Protein AF-A0AAU2S433-F1 (afdb_monomer_lite)

Structure (mmCIF, N/CA/C/O backbone):
data_AF-A0AAU2S433-F1
#
_entry.id   AF-A0AAU2S433-F1
#
loop_
_atom_site.group_PDB
_atom_site.id
_atom_site.type_symbol
_atom_site.label_atom_id
_atom_site.label_alt_id
_atom_site.label_comp_id
_atom_site.label_asym_id
_atom_site.label_entity_id
_atom_site.label_seq_id
_atom_site.pdbx_PDB_ins_code
_atom_site.Cartn_x
_atom_site.Cartn_y
_atom_site.Cartn_z
_atom_site.occupancy
_atom_site.B_iso_or_equiv
_atom_site.auth_seq_id
_atom_site.auth_comp_id
_atom_site.auth_asym_id
_atom_site.auth_atom_id
_atom_site.pdbx_PDB_model_num
ATOM 1 N N . MET A 1 1 ? -1.915 7.055 -4.820 1.00 85.06 1 MET A N 1
ATOM 2 C CA . MET A 1 1 ? -0.483 7.198 -4.444 1.00 85.06 1 MET A CA 1
ATOM 3 C C . MET A 1 1 ? 0.078 8.432 -5.135 1.00 85.06 1 MET A C 1
ATOM 5 O O . MET A 1 1 ? -0.502 8.823 -6.143 1.00 85.06 1 MET A O 1
ATOM 9 N N . THR A 1 2 ? 1.162 9.024 -4.638 1.00 90.94 2 THR A N 1
ATOM 10 C CA . THR A 1 2 ? 1.737 10.262 -5.191 1.00 90.94 2 THR A CA 1
ATOM 11 C C . THR A 1 2 ? 3.202 10.095 -5.587 1.00 90.94 2 THR A C 1
ATOM 13 O O . THR A 1 2 ? 3.879 9.193 -5.099 1.00 90.94 2 THR A O 1
ATOM 16 N N . THR A 1 3 ? 3.683 10.915 -6.524 1.00 90.00 3 THR A N 1
ATOM 17 C CA . THR A 1 3 ? 5.100 10.952 -6.920 1.00 90.00 3 THR A CA 1
ATOM 18 C C . THR A 1 3 ? 5.515 12.322 -7.464 1.00 90.00 3 THR A C 1
ATOM 20 O O . THR A 1 3 ? 4.703 13.090 -7.983 1.00 90.00 3 THR A O 1
ATOM 23 N N . GLY A 1 4 ? 6.808 12.635 -7.341 1.00 91.00 4 GLY A N 1
ATOM 24 C CA . GLY A 1 4 ? 7.451 13.800 -7.957 1.00 91.00 4 GLY A CA 1
ATOM 25 C C . GLY A 1 4 ? 7.686 13.661 -9.467 1.00 91.00 4 GLY A C 1
ATOM 26 O O . GLY A 1 4 ? 7.916 14.659 -10.144 1.00 91.00 4 GLY A O 1
ATOM 27 N N . SER A 1 5 ? 7.649 12.433 -9.996 1.00 90.06 5 SER A N 1
ATOM 28 C CA . SER A 1 5 ? 8.070 12.110 -11.364 1.00 90.06 5 SER A CA 1
ATOM 29 C C . SER A 1 5 ? 6.873 11.769 -12.267 1.00 90.06 5 SER A C 1
ATOM 31 O O . SER A 1 5 ? 6.179 10.785 -11.986 1.00 90.06 5 SER A O 1
ATOM 33 N N . PRO A 1 6 ? 6.638 12.512 -13.369 1.00 92.25 6 PRO A N 1
ATOM 34 C CA . PRO A 1 6 ? 5.579 12.194 -14.331 1.00 92.25 6 PRO A CA 1
ATOM 35 C C . PRO A 1 6 ? 5.774 10.823 -14.991 1.00 92.25 6 PRO A C 1
ATOM 37 O O . PRO A 1 6 ? 4.810 10.081 -15.170 1.00 92.25 6 PRO A O 1
ATOM 40 N N . ASP A 1 7 ? 7.019 10.451 -15.296 1.00 90.31 7 ASP A N 1
ATOM 41 C CA . ASP A 1 7 ? 7.339 9.180 -15.958 1.00 9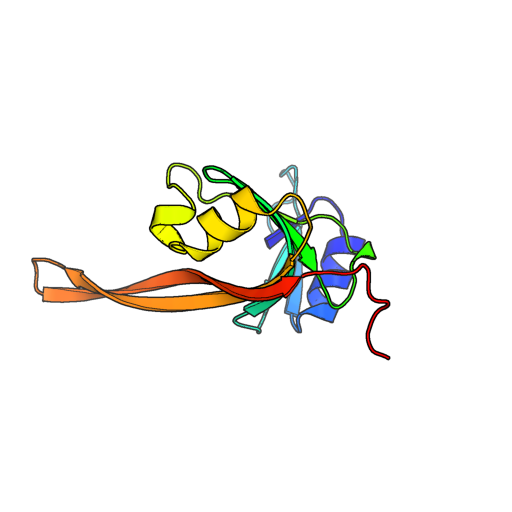0.31 7 ASP A CA 1
ATOM 42 C C . ASP A 1 7 ? 7.082 7.988 -15.032 1.00 90.31 7 ASP A C 1
ATOM 44 O O . ASP A 1 7 ? 6.517 6.967 -15.437 1.00 90.31 7 ASP A O 1
ATOM 48 N N . THR A 1 8 ? 7.428 8.138 -13.750 1.00 89.94 8 THR A N 1
ATOM 49 C CA . THR A 1 8 ? 7.092 7.159 -12.712 1.00 89.94 8 THR A CA 1
ATOM 50 C C . THR A 1 8 ? 5.575 7.056 -12.566 1.00 89.94 8 THR A C 1
ATOM 52 O O . THR A 1 8 ? 5.042 5.948 -12.522 1.00 89.94 8 THR A O 1
ATOM 55 N N . ALA A 1 9 ? 4.860 8.189 -12.579 1.00 91.69 9 ALA A N 1
ATOM 56 C CA . ALA A 1 9 ? 3.404 8.206 -12.496 1.00 91.69 9 ALA A CA 1
ATOM 57 C C . ALA A 1 9 ? 2.738 7.451 -13.650 1.00 91.69 9 ALA A C 1
ATOM 59 O O . ALA A 1 9 ? 1.905 6.574 -13.411 1.00 91.69 9 ALA A O 1
ATOM 60 N N . ALA A 1 10 ? 3.145 7.734 -14.887 1.00 91.50 10 ALA A N 1
ATOM 61 C CA . ALA A 1 10 ? 2.640 7.056 -16.076 1.00 91.50 10 ALA A CA 1
ATOM 62 C C . ALA A 1 10 ? 2.957 5.552 -16.062 1.00 91.50 10 ALA A C 1
ATOM 64 O O . ALA A 1 10 ? 2.096 4.731 -16.388 1.00 91.50 10 ALA A O 1
ATOM 65 N N . THR A 1 11 ? 4.166 5.180 -15.635 1.00 90.94 11 THR A N 1
ATOM 66 C CA . THR A 1 11 ? 4.590 3.776 -15.548 1.00 90.94 11 THR A CA 1
ATOM 67 C C . THR A 1 11 ? 3.717 3.000 -14.570 1.00 90.94 11 THR A C 1
ATOM 69 O O . THR A 1 11 ? 3.175 1.955 -14.930 1.00 90.94 11 THR A O 1
ATOM 72 N N . ILE A 1 12 ? 3.508 3.530 -13.364 1.00 90.44 12 ILE A N 1
ATOM 73 C CA . ILE A 1 12 ? 2.706 2.858 -12.338 1.00 90.44 12 ILE A CA 1
ATOM 74 C C . ILE A 1 12 ? 1.224 2.825 -12.715 1.00 90.44 12 ILE A C 1
ATOM 76 O O . ILE A 1 12 ? 0.578 1.793 -12.546 1.00 90.44 12 ILE A O 1
ATOM 80 N N . ALA A 1 13 ? 0.687 3.921 -13.261 1.00 92.25 13 ALA A N 1
ATOM 81 C CA . ALA A 1 13 ? -0.683 3.960 -13.766 1.00 92.25 13 ALA A CA 1
ATOM 82 C C . ALA A 1 13 ? -0.917 2.857 -14.807 1.00 92.25 13 ALA A C 1
ATOM 84 O O . ALA A 1 13 ? -1.903 2.128 -14.724 1.00 92.25 13 ALA A O 1
ATOM 85 N N . ARG A 1 14 ? 0.026 2.669 -15.737 1.00 89.88 14 ARG A N 1
ATOM 86 C CA . ARG A 1 14 ? -0.035 1.587 -16.724 1.00 89.88 14 ARG A CA 1
ATOM 87 C C . ARG A 1 14 ? 0.042 0.205 -16.072 1.00 89.88 14 ARG A C 1
ATOM 89 O O . ARG A 1 14 ? -0.767 -0.652 -16.410 1.00 89.88 14 ARG A O 1
ATOM 96 N N . LEU A 1 15 ? 0.984 -0.008 -15.149 1.00 88.94 15 LEU A N 1
ATOM 97 C CA . LEU A 1 15 ? 1.180 -1.300 -14.475 1.00 88.94 15 LEU A CA 1
ATOM 98 C C . LEU A 1 15 ? -0.042 -1.732 -13.658 1.00 88.94 15 LEU A C 1
ATOM 100 O O . LEU A 1 15 ? -0.370 -2.913 -13.621 1.00 88.94 15 LEU A O 1
ATOM 104 N N . LEU A 1 16 ? -0.718 -0.784 -13.009 1.00 88.88 16 LEU A N 1
ATOM 105 C CA . LEU A 1 16 ? -1.831 -1.063 -12.099 1.00 88.88 16 LEU A CA 1
ATOM 106 C C . LEU A 1 16 ? -3.215 -0.864 -12.739 1.00 88.88 16 LEU A C 1
ATOM 108 O O . LEU A 1 16 ? -4.228 -0.975 -12.053 1.00 88.88 16 LEU A O 1
ATOM 112 N N . GLY A 1 17 ? -3.283 -0.571 -14.042 1.00 89.44 17 GLY A N 1
ATOM 113 C CA . GLY A 1 17 ? -4.552 -0.383 -14.750 1.00 89.44 17 GLY A CA 1
ATOM 114 C C . GLY A 1 17 ? -5.315 0.857 -14.276 1.00 89.44 17 GLY A C 1
ATOM 115 O O . GLY A 1 17 ? -6.455 0.767 -13.817 1.00 89.44 17 GLY A O 1
ATOM 116 N N . GLY A 1 18 ? -4.676 2.018 -14.366 1.00 91.62 18 GLY A N 1
ATOM 117 C CA . GLY A 1 18 ? -5.152 3.278 -13.814 1.00 91.62 18 GLY A CA 1
ATOM 118 C C . GLY A 1 18 ? -4.738 4.506 -14.621 1.00 91.62 18 GLY A C 1
ATOM 119 O O . GLY A 1 18 ? -4.355 4.415 -15.785 1.00 91.62 18 GLY A O 1
ATOM 120 N N . GLU A 1 19 ? -4.820 5.670 -13.983 1.00 94.56 19 GLU A N 1
ATOM 121 C CA . GLU A 1 19 ? -4.553 6.976 -14.589 1.00 94.56 19 GLU A CA 1
ATOM 122 C C . GLU A 1 19 ? -3.651 7.809 -13.674 1.00 94.56 19 GLU A C 1
ATOM 124 O O . GLU A 1 19 ? -3.830 7.839 -12.453 1.00 94.56 19 GLU A O 1
ATOM 129 N N . ALA A 1 20 ? -2.676 8.491 -14.274 1.00 94.75 20 ALA A N 1
ATOM 130 C CA . ALA A 1 20 ? -1.858 9.493 -13.605 1.00 94.75 20 ALA A CA 1
ATOM 131 C C . ALA A 1 20 ? -2.411 10.882 -13.924 1.00 94.75 20 ALA A C 1
ATOM 133 O O . ALA A 1 20 ? -2.679 11.193 -15.086 1.00 94.75 20 ALA A O 1
ATOM 134 N N . ARG A 1 21 ? -2.559 11.726 -12.904 1.00 94.44 21 ARG A N 1
ATOM 135 C CA . ARG A 1 21 ? -2.973 13.121 -13.065 1.00 94.44 21 ARG A CA 1
ATOM 136 C C . ARG A 1 21 ? -2.129 14.052 -12.221 1.00 94.44 21 ARG A C 1
ATOM 138 O O . ARG A 1 21 ? -1.757 13.721 -11.100 1.00 94.44 21 ARG A O 1
ATOM 145 N N . GLU A 1 22 ? -1.882 15.240 -12.743 1.00 94.00 22 GLU A N 1
ATOM 146 C CA . GLU A 1 22 ? -1.338 16.332 -11.951 1.00 94.00 22 GLU A CA 1
ATOM 147 C C . GLU A 1 22 ? -2.472 16.914 -11.095 1.00 94.00 22 GLU A C 1
ATOM 149 O O . GLU A 1 22 ? -3.432 17.482 -11.614 1.00 94.00 22 GLU A O 1
ATOM 154 N N . ALA A 1 23 ? -2.408 16.700 -9.782 1.00 89.31 23 ALA A N 1
ATOM 155 C CA . ALA A 1 23 ? -3.449 17.122 -8.843 1.00 89.31 23 ALA A CA 1
ATOM 156 C C . ALA A 1 23 ? -3.032 18.360 -8.039 1.00 89.31 23 ALA A C 1
ATOM 158 O O . ALA A 1 23 ? -3.878 19.167 -7.650 1.00 89.31 23 ALA A O 1
ATOM 159 N N . HIS A 1 24 ? -1.727 18.526 -7.800 1.00 84.94 24 HIS A N 1
ATOM 160 C CA . HIS A 1 24 ? -1.200 19.555 -6.907 1.00 84.94 24 HIS A CA 1
ATOM 161 C C . HIS A 1 24 ? 0.084 20.185 -7.468 1.00 84.94 24 HIS A C 1
ATOM 163 O O . HIS A 1 24 ? 1.169 19.859 -6.996 1.00 84.94 24 HIS A O 1
ATOM 169 N N . PRO A 1 25 ? -0.009 21.129 -8.423 1.00 82.44 25 PRO A N 1
ATOM 170 C CA . PRO A 1 25 ? 1.151 21.646 -9.164 1.00 82.44 25 PRO A CA 1
ATOM 171 C C . PRO A 1 25 ? 2.258 22.266 -8.295 1.00 82.44 25 PRO A C 1
ATOM 173 O O . PRO A 1 25 ? 3.418 22.308 -8.686 1.00 82.44 25 PRO A O 1
ATOM 176 N N . SER A 1 26 ? 1.912 22.766 -7.104 1.00 86.44 26 SER A N 1
ATOM 177 C CA . SER A 1 26 ? 2.869 23.368 -6.160 1.00 86.44 26 SER A CA 1
ATOM 178 C C . SER A 1 26 ? 3.375 22.401 -5.081 1.00 86.44 26 SER A C 1
ATOM 180 O O . SER A 1 26 ? 4.144 22.813 -4.213 1.00 86.44 26 SER A O 1
ATOM 182 N N . ALA A 1 27 ? 2.929 21.142 -5.078 1.00 88.69 27 ALA A N 1
ATOM 183 C CA . ALA A 1 27 ? 3.362 20.143 -4.107 1.00 88.69 27 ALA A CA 1
ATOM 184 C C . ALA A 1 27 ? 4.700 19.509 -4.508 1.00 88.69 27 ALA A C 1
ATOM 186 O O . ALA A 1 27 ? 5.066 19.460 -5.679 1.00 88.69 27 ALA A O 1
ATOM 187 N N . ARG A 1 28 ? 5.410 18.953 -3.518 1.00 87.12 28 ARG A N 1
ATOM 188 C CA . ARG A 1 28 ? 6.631 18.161 -3.748 1.00 87.12 28 ARG A CA 1
ATOM 189 C C . ARG A 1 28 ? 6.370 16.933 -4.630 1.00 87.12 28 ARG A C 1
ATOM 191 O O . ARG A 1 28 ? 7.252 16.508 -5.368 1.00 87.12 28 ARG A O 1
ATOM 198 N N . GLU A 1 29 ? 5.166 16.383 -4.536 1.00 90.25 29 GLU A N 1
ATOM 199 C CA . GLU A 1 29 ? 4.691 15.247 -5.321 1.00 90.25 29 GLU A CA 1
ATOM 200 C C . GLU A 1 29 ? 3.403 15.664 -6.046 1.00 90.25 29 GLU A C 1
ATOM 202 O O . GLU A 1 29 ? 2.306 15.448 -5.528 1.00 90.25 29 GLU A O 1
ATOM 207 N N . PRO A 1 30 ? 3.515 16.348 -7.200 1.00 92.06 30 PRO A N 1
ATOM 208 C CA . PRO A 1 30 ? 2.363 16.944 -7.868 1.00 92.06 30 PRO A CA 1
ATOM 209 C C . PRO A 1 30 ? 1.493 15.908 -8.593 1.00 92.06 30 PRO A C 1
ATOM 211 O O . PRO A 1 30 ? 0.331 16.193 -8.901 1.00 92.06 30 PRO A O 1
ATOM 214 N N . TRP A 1 31 ? 2.030 14.707 -8.842 1.00 94.62 31 TRP A N 1
ATOM 215 C CA . TRP A 1 31 ? 1.348 13.635 -9.557 1.00 94.62 31 TRP A CA 1
ATOM 216 C C . TRP A 1 31 ? 0.647 12.684 -8.603 1.00 94.62 31 TRP A C 1
ATOM 218 O O . TRP A 1 31 ? 1.270 12.107 -7.715 1.00 94.62 31 TRP A O 1
ATOM 228 N N . GLU A 1 32 ? -0.637 12.461 -8.850 1.00 93.75 32 GLU A N 1
ATOM 229 C CA . GLU A 1 32 ? -1.459 11.462 -8.189 1.00 93.75 32 GLU A CA 1
ATOM 230 C C . GLU A 1 32 ? -1.798 10.336 -9.174 1.00 93.75 32 GLU A C 1
ATOM 232 O O . GLU A 1 32 ? -2.265 10.572 -10.289 1.00 93.75 32 GLU A O 1
ATOM 237 N N . ILE A 1 33 ? -1.581 9.093 -8.748 1.00 93.12 33 ILE A N 1
ATOM 238 C CA . ILE A 1 33 ? -1.929 7.889 -9.502 1.00 93.12 33 ILE A CA 1
ATOM 239 C C . ILE A 1 33 ? -3.172 7.261 -8.875 1.00 93.12 33 ILE A C 1
ATOM 241 O O . ILE A 1 33 ? -3.173 6.889 -7.690 1.00 93.12 33 ILE A O 1
ATOM 245 N N . MET A 1 34 ? -4.207 7.119 -9.699 1.00 91.50 34 MET A N 1
ATOM 246 C CA . MET A 1 34 ? -5.464 6.446 -9.397 1.00 91.50 34 MET A CA 1
ATOM 247 C C . MET A 1 34 ? -5.472 5.074 -10.045 1.00 91.50 34 MET A C 1
ATOM 249 O O . MET A 1 34 ? -5.306 4.961 -11.253 1.00 91.50 34 MET A O 1
ATOM 253 N N . THR A 1 35 ? -5.676 4.037 -9.245 1.00 88.12 35 THR A N 1
ATOM 254 C CA . THR A 1 35 ? -5.692 2.644 -9.694 1.00 88.12 35 THR A CA 1
ATOM 255 C C . THR A 1 35 ? -7.103 2.069 -9.616 1.00 88.12 35 THR A C 1
ATOM 257 O O . THR A 1 35 ? -7.894 2.479 -8.766 1.00 88.12 35 THR A O 1
ATOM 260 N N . ARG A 1 36 ? -7.423 1.132 -10.515 1.00 83.94 36 ARG A N 1
ATOM 261 C CA . ARG A 1 36 ? -8.681 0.370 -10.488 1.00 83.94 36 ARG A CA 1
ATOM 262 C C . ARG A 1 36 ? -8.549 -0.962 -9.750 1.00 83.94 36 ARG A C 1
ATOM 264 O O . ARG A 1 36 ? -9.570 -1.589 -9.487 1.00 83.94 36 ARG A O 1
ATOM 271 N N . THR A 1 37 ? -7.325 -1.391 -9.432 1.00 86.50 37 THR A N 1
ATOM 272 C CA . THR A 1 37 ? -7.097 -2.583 -8.611 1.00 86.50 37 THR A CA 1
ATOM 273 C C . THR A 1 37 ? -7.213 -2.248 -7.127 1.00 86.50 37 THR A C 1
ATOM 275 O O . THR A 1 37 ? -6.749 -1.201 -6.670 1.00 86.50 37 THR A O 1
ATOM 278 N N . ASP A 1 38 ? -7.835 -3.150 -6.376 1.00 87.69 38 ASP A N 1
ATOM 279 C CA . ASP A 1 38 ? -7.942 -3.104 -4.919 1.00 87.69 38 ASP A CA 1
ATOM 280 C C . ASP A 1 38 ? -6.686 -3.646 -4.227 1.00 87.69 38 ASP A C 1
ATOM 282 O O . ASP A 1 38 ? -6.584 -3.590 -3.005 1.00 87.69 38 ASP A O 1
ATOM 286 N N . GLY A 1 39 ? -5.702 -4.124 -4.985 1.00 90.38 39 GLY A N 1
ATOM 287 C CA . GLY A 1 39 ? -4.448 -4.600 -4.435 1.00 90.38 39 GLY A CA 1
ATOM 288 C C . GLY A 1 39 ? -3.333 -4.734 -5.458 1.00 90.38 39 GLY A C 1
ATOM 289 O O . GLY A 1 39 ? -3.528 -4.603 -6.665 1.00 90.38 39 GLY A O 1
ATOM 290 N N . LEU A 1 40 ? -2.132 -4.984 -4.960 1.00 93.06 40 LEU A N 1
ATOM 291 C CA . LEU A 1 40 ? -0.944 -5.220 -5.763 1.00 93.06 40 LEU A CA 1
ATOM 292 C C . LEU A 1 40 ? -0.060 -6.262 -5.094 1.00 93.06 40 LEU A C 1
ATOM 294 O O . LEU A 1 40 ? -0.095 -6.446 -3.877 1.00 93.06 40 LEU A O 1
ATOM 298 N N . ARG A 1 41 ? 0.783 -6.900 -5.900 1.00 94.44 41 ARG A N 1
ATOM 299 C CA . ARG A 1 41 ? 1.848 -7.747 -5.384 1.00 94.44 41 ARG A CA 1
ATOM 300 C C . ARG A 1 41 ? 3.089 -6.909 -5.116 1.00 94.44 41 ARG A C 1
ATOM 302 O O . ARG A 1 41 ? 3.576 -6.202 -6.001 1.00 94.44 41 ARG A O 1
ATOM 309 N N . ALA A 1 42 ? 3.579 -6.987 -3.890 1.00 94.25 42 ALA A N 1
ATOM 310 C CA . ALA A 1 42 ? 4.662 -6.183 -3.362 1.00 94.25 42 ALA A CA 1
ATOM 311 C C . ALA A 1 42 ? 5.819 -7.065 -2.897 1.00 94.25 42 ALA A C 1
ATOM 313 O O . ALA A 1 42 ? 5.617 -8.056 -2.199 1.00 94.25 42 ALA A O 1
ATOM 314 N N . VAL A 1 43 ? 7.041 -6.654 -3.214 1.00 95.00 43 VAL A N 1
ATOM 315 C CA . VAL A 1 43 ? 8.230 -7.116 -2.496 1.00 95.00 43 VAL A CA 1
ATOM 316 C C . VAL A 1 43 ? 8.420 -6.175 -1.317 1.00 95.00 43 VAL A C 1
ATOM 318 O O . VAL A 1 43 ? 8.836 -5.032 -1.497 1.00 95.00 43 VAL A O 1
ATOM 321 N N . VAL A 1 44 ? 8.055 -6.625 -0.121 1.00 94.19 44 VAL A N 1
ATOM 322 C CA . VAL A 1 44 ? 8.191 -5.845 1.112 1.00 94.19 44 VAL A CA 1
ATOM 323 C C . VAL A 1 44 ? 9.626 -5.949 1.601 1.00 94.19 44 VAL A C 1
ATOM 325 O O . VAL A 1 44 ? 10.101 -7.042 1.906 1.00 94.19 44 VAL A O 1
ATOM 328 N N . GLU A 1 45 ? 10.308 -4.810 1.670 1.00 91.44 45 GLU A N 1
ATOM 329 C CA . GLU A 1 45 ? 11.703 -4.706 2.108 1.00 91.44 45 GLU A CA 1
ATOM 330 C C . GLU A 1 45 ? 11.798 -4.394 3.603 1.00 91.44 45 GLU A C 1
ATOM 332 O O . GLU A 1 45 ? 12.700 -4.874 4.287 1.00 91.44 45 GLU A O 1
ATOM 337 N N . ASN A 1 46 ? 10.867 -3.586 4.115 1.00 90.94 46 ASN A N 1
ATOM 338 C CA . ASN A 1 46 ? 10.813 -3.201 5.519 1.00 90.94 46 ASN A CA 1
ATOM 339 C C . ASN A 1 46 ? 9.368 -2.904 5.930 1.00 90.94 46 ASN A C 1
ATOM 341 O O . ASN A 1 46 ? 8.648 -2.224 5.201 1.00 90.94 46 ASN A O 1
ATOM 345 N N . ALA A 1 47 ? 8.966 -3.382 7.104 1.00 91.50 47 ALA A N 1
ATOM 346 C CA . ALA A 1 47 ? 7.737 -2.976 7.766 1.00 91.50 47 ALA A CA 1
ATOM 347 C C . ALA A 1 47 ? 8.061 -2.698 9.239 1.00 91.50 47 ALA A C 1
ATOM 349 O O . ALA A 1 47 ? 8.441 -3.614 9.967 1.00 91.50 47 ALA A O 1
ATOM 350 N N . SER A 1 48 ? 7.956 -1.444 9.676 1.00 89.00 48 SER A N 1
ATOM 351 C CA . SER A 1 48 ? 8.327 -1.046 11.036 1.00 89.00 48 SER A CA 1
ATOM 352 C C . SER A 1 48 ? 7.539 0.171 11.497 1.00 89.00 48 SER A C 1
ATOM 354 O O . SER A 1 48 ? 7.401 1.148 10.766 1.00 89.00 48 SER A O 1
ATOM 356 N N . GLY A 1 49 ? 7.040 0.131 12.735 1.00 89.88 49 GLY A N 1
ATOM 357 C CA . GLY A 1 49 ? 6.273 1.236 13.306 1.00 89.88 49 GLY A CA 1
ATOM 358 C C . GLY A 1 49 ? 5.045 1.560 12.456 1.00 89.88 49 GLY A C 1
ATOM 359 O O . GLY A 1 49 ? 4.138 0.736 12.354 1.00 89.88 49 GLY A O 1
ATOM 360 N N . SER A 1 50 ? 5.025 2.749 11.856 1.00 92.75 50 SER A N 1
ATOM 361 C CA . SER A 1 50 ? 3.979 3.225 10.943 1.00 92.75 50 SER A CA 1
ATOM 362 C C . SER A 1 50 ? 4.377 3.173 9.460 1.00 92.75 50 SER A C 1
ATOM 364 O O . SER A 1 50 ? 3.575 3.551 8.607 1.00 92.75 50 SER A O 1
ATOM 366 N N . ASP A 1 51 ? 5.583 2.700 9.133 1.00 93.06 51 ASP A N 1
ATOM 367 C CA . ASP A 1 51 ? 6.171 2.800 7.798 1.00 93.06 51 ASP A CA 1
ATOM 368 C C . ASP A 1 51 ? 6.380 1.429 7.139 1.00 93.06 51 ASP A C 1
ATOM 370 O O . ASP A 1 51 ? 6.934 0.492 7.721 1.00 93.06 51 ASP A O 1
ATOM 374 N N . LEU A 1 52 ? 5.929 1.321 5.890 1.00 93.38 52 LEU A N 1
ATOM 375 C CA . LEU A 1 52 ? 6.068 0.150 5.028 1.00 93.38 52 LEU A CA 1
ATOM 376 C C . LEU A 1 52 ? 6.810 0.562 3.754 1.00 93.38 52 LEU A C 1
ATOM 378 O O . LEU A 1 52 ? 6.335 1.415 3.001 1.00 93.38 52 LEU A O 1
ATOM 382 N N . MET A 1 53 ? 7.949 -0.078 3.503 1.00 93.88 53 MET A N 1
ATOM 383 C CA . MET A 1 53 ? 8.770 0.108 2.309 1.00 93.88 53 MET A CA 1
ATOM 384 C C . MET A 1 53 ? 8.671 -1.131 1.427 1.00 93.88 53 MET A C 1
ATOM 386 O O . MET A 1 53 ? 8.929 -2.252 1.878 1.00 93.88 53 MET A O 1
ATOM 390 N N . PHE A 1 54 ? 8.292 -0.939 0.168 1.00 94.25 54 PHE A N 1
ATOM 391 C CA . PHE A 1 54 ? 8.093 -2.045 -0.761 1.00 94.25 54 PHE A CA 1
ATOM 392 C C . PHE A 1 54 ? 8.379 -1.660 -2.211 1.00 94.25 54 PHE A C 1
ATOM 394 O O . PHE A 1 54 ? 8.431 -0.486 -2.564 1.00 94.25 54 PHE A O 1
ATOM 401 N N . ARG A 1 55 ? 8.527 -2.660 -3.075 1.00 94.00 55 ARG A N 1
ATOM 402 C CA . ARG A 1 55 ? 8.582 -2.508 -4.535 1.00 94.00 55 ARG A CA 1
ATOM 403 C C . ARG A 1 55 ? 7.412 -3.225 -5.181 1.00 94.00 55 ARG A C 1
ATOM 405 O O . ARG A 1 55 ? 6.884 -4.175 -4.607 1.00 94.00 55 ARG A O 1
ATOM 412 N N . LEU A 1 56 ? 7.028 -2.814 -6.384 1.00 92.44 56 LEU A N 1
ATOM 413 C CA . LEU A 1 56 ? 6.065 -3.579 -7.173 1.00 92.44 56 LEU A CA 1
ATOM 414 C C . LEU A 1 56 ? 6.733 -4.870 -7.643 1.00 92.44 56 LEU A C 1
ATOM 416 O O . LEU A 1 56 ? 7.758 -4.819 -8.311 1.00 92.44 56 LEU A O 1
ATOM 420 N N . ALA A 1 57 ? 6.150 -6.026 -7.337 1.00 92.25 57 ALA A N 1
ATOM 421 C CA . ALA A 1 57 ? 6.723 -7.305 -7.761 1.00 92.25 57 ALA A CA 1
ATOM 422 C C . ALA A 1 57 ? 6.682 -7.498 -9.287 1.00 92.25 57 ALA A C 1
ATOM 424 O O . ALA A 1 57 ? 7.487 -8.241 -9.837 1.00 92.25 57 ALA A O 1
ATOM 425 N N . VAL A 1 58 ? 5.750 -6.820 -9.965 1.00 89.19 58 VAL A N 1
ATOM 426 C CA . VAL A 1 58 ? 5.647 -6.818 -11.433 1.00 89.19 58 VAL A CA 1
ATOM 427 C C . VAL A 1 58 ? 6.749 -6.000 -12.108 1.00 89.19 58 VAL A C 1
ATOM 429 O O . VAL A 1 58 ? 7.042 -6.241 -13.272 1.00 89.19 58 VAL A O 1
ATOM 432 N N . ASP A 1 59 ? 7.340 -5.038 -11.392 1.00 89.06 59 ASP A N 1
ATOM 433 C CA . ASP A 1 59 ? 8.455 -4.216 -11.861 1.00 89.06 59 ASP A CA 1
ATOM 434 C C . ASP A 1 59 ? 9.179 -3.582 -10.661 1.00 89.06 59 ASP A C 1
ATOM 436 O O . ASP A 1 59 ? 8.828 -2.502 -10.173 1.00 89.06 59 ASP A O 1
ATOM 440 N N . CYS A 1 60 ? 10.231 -4.251 -10.188 1.00 88.00 60 CYS A N 1
ATOM 441 C CA . CYS A 1 60 ? 11.036 -3.764 -9.068 1.00 88.00 60 CYS A CA 1
ATOM 442 C C . CYS A 1 60 ? 11.869 -2.515 -9.417 1.00 88.00 60 CYS A C 1
ATOM 444 O O . CYS A 1 60 ? 12.403 -1.858 -8.513 1.00 88.00 60 CYS A O 1
ATOM 446 N N . THR A 1 61 ? 12.001 -2.181 -10.706 1.00 86.44 61 THR A N 1
ATOM 447 C CA . THR A 1 61 ? 12.766 -1.022 -11.189 1.00 86.44 61 THR A CA 1
ATOM 448 C C . THR A 1 61 ? 11.955 0.271 -11.160 1.00 86.44 61 THR A C 1
ATOM 450 O O . THR A 1 61 ? 12.547 1.349 -11.130 1.00 86.44 61 THR A O 1
ATOM 453 N N . ALA A 1 62 ? 10.624 0.176 -11.039 1.00 85.19 62 ALA A N 1
ATOM 454 C CA . ALA A 1 62 ? 9.716 1.317 -10.899 1.00 85.19 62 ALA A CA 1
ATOM 455 C C . ALA A 1 62 ? 10.013 2.199 -9.669 1.00 85.19 62 ALA A C 1
ATOM 457 O O . ALA A 1 62 ? 9.591 3.356 -9.617 1.00 85.19 62 ALA A O 1
ATOM 458 N N . GLY A 1 63 ? 10.752 1.666 -8.692 1.00 87.12 63 GLY A N 1
ATOM 459 C CA . GLY A 1 63 ? 11.231 2.386 -7.517 1.00 87.12 63 GLY A CA 1
ATOM 460 C C . GLY A 1 63 ? 10.813 1.733 -6.205 1.00 87.12 63 GLY A C 1
ATOM 461 O O . GLY A 1 63 ? 10.195 0.667 -6.186 1.00 87.12 63 GLY A O 1
ATOM 462 N N . VAL A 1 64 ? 11.183 2.386 -5.103 1.00 91.50 64 VAL A N 1
ATOM 463 C CA . VAL A 1 64 ? 10.735 2.017 -3.756 1.00 91.50 64 VAL A CA 1
ATOM 464 C C . VAL A 1 64 ? 9.555 2.896 -3.380 1.00 91.50 64 VAL A C 1
ATOM 466 O O . VAL A 1 64 ? 9.608 4.119 -3.498 1.00 91.50 64 VAL A O 1
ATOM 469 N N . PHE A 1 65 ? 8.500 2.249 -2.916 1.00 93.12 65 PHE A N 1
ATOM 470 C CA . PHE A 1 65 ? 7.263 2.849 -2.468 1.00 93.12 65 PHE A CA 1
ATOM 471 C C . PHE A 1 65 ? 7.271 2.916 -0.953 1.00 93.12 65 PHE A C 1
ATOM 473 O O . PHE A 1 65 ? 7.658 1.960 -0.279 1.00 93.12 65 PHE A O 1
ATOM 480 N N . HIS A 1 66 ? 6.806 4.046 -0.436 1.00 93.06 66 HIS A N 1
ATOM 481 C CA . HIS A 1 66 ? 6.628 4.272 0.987 1.00 93.06 66 HIS A CA 1
ATOM 482 C C . HIS A 1 66 ? 5.140 4.425 1.275 1.00 93.06 66 HIS A C 1
ATOM 484 O O . HIS A 1 66 ? 4.467 5.294 0.720 1.00 93.06 66 HIS A O 1
ATOM 490 N N . TYR A 1 67 ? 4.621 3.560 2.136 1.00 92.50 67 TYR A N 1
ATOM 491 C CA . TYR A 1 67 ? 3.326 3.741 2.770 1.00 92.50 67 TYR A CA 1
ATOM 492 C C . TYR A 1 67 ? 3.547 4.120 4.233 1.00 92.50 67 TYR A C 1
ATOM 494 O O . TYR A 1 67 ? 4.281 3.431 4.938 1.00 92.50 67 TYR A O 1
ATOM 502 N N . SER A 1 68 ? 2.886 5.187 4.681 1.00 92.12 68 SER A N 1
ATOM 503 C CA . SER A 1 68 ? 2.862 5.585 6.086 1.00 92.12 68 SER A CA 1
ATOM 504 C C . SER A 1 68 ? 1.425 5.599 6.596 1.00 92.12 68 SER A C 1
ATOM 506 O O . SER A 1 68 ? 0.556 6.248 6.008 1.00 92.12 68 SER A O 1
ATOM 508 N N . SER A 1 69 ? 1.165 4.908 7.704 1.00 90.44 69 SER A N 1
ATOM 509 C CA . SER A 1 69 ? -0.125 4.950 8.408 1.00 90.44 69 SER A CA 1
ATOM 510 C C . SER A 1 69 ? -0.290 6.189 9.297 1.00 90.44 69 SER A C 1
ATOM 512 O O . SER A 1 69 ? -1.310 6.336 9.976 1.00 90.44 69 SER A O 1
ATOM 514 N N . GLY A 1 70 ? 0.692 7.098 9.302 1.00 89.38 70 GLY A N 1
ATOM 515 C CA . GLY A 1 70 ? 0.685 8.299 10.130 1.00 89.38 70 GLY A CA 1
ATOM 516 C C . GLY A 1 70 ? 0.849 7.954 11.617 1.00 89.38 70 GLY A C 1
ATOM 517 O O . GLY A 1 70 ? 1.861 7.356 11.977 1.00 89.38 70 GLY A O 1
ATOM 518 N N . PRO A 1 71 ? -0.098 8.331 12.500 1.00 89.62 71 PRO A N 1
ATOM 519 C CA . PRO A 1 71 ? 0.039 8.128 13.945 1.00 89.62 71 PRO A CA 1
ATOM 520 C C . PRO A 1 71 ? -0.240 6.689 14.413 1.00 89.62 71 PRO A C 1
ATOM 522 O O . PRO A 1 71 ? -0.039 6.391 15.586 1.00 89.62 71 PRO A O 1
ATOM 525 N N . TRP A 1 72 ? -0.739 5.819 13.534 1.00 89.69 72 TRP A N 1
ATOM 526 C CA . TRP A 1 72 ? -1.136 4.450 13.867 1.00 89.69 72 TRP A CA 1
ATOM 527 C C . TRP A 1 72 ? -0.006 3.462 13.604 1.00 89.69 72 TRP A C 1
ATOM 529 O O . TRP A 1 72 ? 0.706 3.607 12.608 1.00 89.69 72 TRP A O 1
ATOM 539 N N . LEU A 1 73 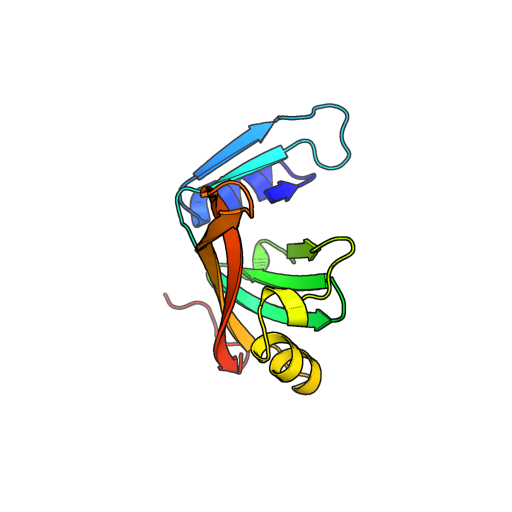? 0.118 2.419 14.426 1.00 90.62 73 LEU A N 1
ATOM 540 C CA . LEU A 1 73 ? 1.072 1.344 14.161 1.00 90.62 73 LEU A CA 1
ATOM 541 C C . LEU A 1 73 ? 0.546 0.420 13.057 1.00 90.62 73 LEU A C 1
ATOM 543 O O . LEU A 1 73 ? -0.624 0.034 13.038 1.00 90.62 73 LEU A O 1
ATOM 547 N N . LEU A 1 74 ? 1.429 -0.005 12.155 1.00 91.50 74 LEU A N 1
ATOM 548 C CA . LEU A 1 74 ? 1.095 -0.959 11.099 1.00 91.50 74 LEU A CA 1
ATOM 549 C C . LEU A 1 74 ? 0.584 -2.287 11.663 1.00 91.50 74 LEU A C 1
ATOM 551 O O . LEU A 1 74 ? -0.313 -2.883 11.075 1.00 91.50 74 LEU A O 1
ATOM 555 N N . SER A 1 75 ? 1.107 -2.740 12.804 1.00 89.94 75 SER A N 1
ATOM 556 C CA . SER A 1 75 ? 0.655 -3.969 13.467 1.00 89.94 75 SER A CA 1
ATOM 557 C C . SER A 1 75 ? -0.772 -3.862 14.019 1.00 89.94 75 SER A C 1
ATOM 559 O O . SER A 1 75 ? -1.482 -4.865 14.063 1.00 89.94 75 SER A O 1
ATOM 561 N N . GLU A 1 76 ? -1.240 -2.659 14.362 1.00 89.69 76 GLU A N 1
ATOM 562 C CA . GLU A 1 76 ? -2.633 -2.416 14.763 1.00 89.69 76 GLU A CA 1
ATOM 563 C C . GLU A 1 76 ? -3.586 -2.448 13.560 1.00 89.69 76 GLU A C 1
ATOM 565 O O . GLU A 1 76 ? -4.735 -2.867 13.693 1.00 89.69 76 GLU A O 1
ATOM 570 N N . ILE A 1 77 ? -3.109 -2.034 12.381 1.00 88.06 77 ILE A N 1
ATOM 571 C CA . ILE A 1 77 ? -3.916 -1.945 11.154 1.00 88.06 77 ILE A CA 1
ATOM 572 C C . ILE A 1 77 ? -3.922 -3.268 10.378 1.00 88.06 77 ILE A C 1
ATOM 574 O O . ILE A 1 77 ? -4.976 -3.759 9.982 1.00 88.06 77 ILE A O 1
ATOM 578 N N . MET A 1 78 ? -2.743 -3.837 10.132 1.00 89.19 78 MET A N 1
ATOM 579 C CA . MET A 1 78 ? -2.530 -4.997 9.258 1.00 89.19 78 MET A CA 1
ATOM 580 C C . MET A 1 78 ? -2.283 -6.297 10.038 1.00 89.19 78 MET A C 1
ATOM 582 O O . MET A 1 78 ? -2.215 -7.373 9.439 1.00 89.19 78 MET A O 1
ATOM 586 N N . GLY A 1 79 ? -2.170 -6.224 11.367 1.00 86.81 79 GLY A N 1
ATOM 587 C CA . GLY A 1 79 ? -2.012 -7.381 12.241 1.00 86.81 79 GLY A CA 1
ATOM 588 C C . GLY A 1 79 ? -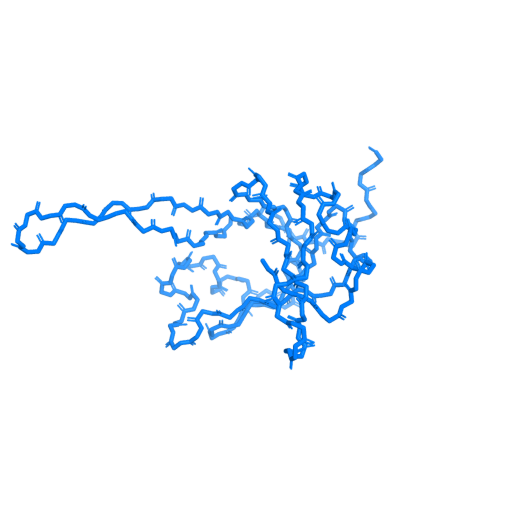0.609 -7.995 12.233 1.00 86.81 79 GLY A C 1
ATOM 589 O O . GLY A 1 79 ? 0.376 -7.395 11.801 1.00 86.81 79 GLY A O 1
ATOM 590 N N . ARG A 1 80 ? -0.535 -9.248 12.706 1.00 83.81 80 ARG A N 1
ATOM 591 C CA . ARG A 1 80 ? 0.722 -9.975 12.982 1.00 83.81 80 ARG A CA 1
ATOM 592 C C . ARG A 1 80 ? 1.630 -10.185 11.769 1.00 83.81 80 ARG A C 1
ATOM 594 O O . ARG A 1 80 ? 2.808 -10.472 11.955 1.00 83.81 80 ARG A O 1
ATOM 601 N N . THR A 1 81 ? 1.117 -10.073 10.542 1.00 86.38 81 THR A N 1
ATOM 602 C CA . THR A 1 81 ? 1.943 -10.208 9.331 1.00 86.38 81 THR A CA 1
ATOM 603 C C . THR A 1 81 ? 3.076 -9.183 9.327 1.00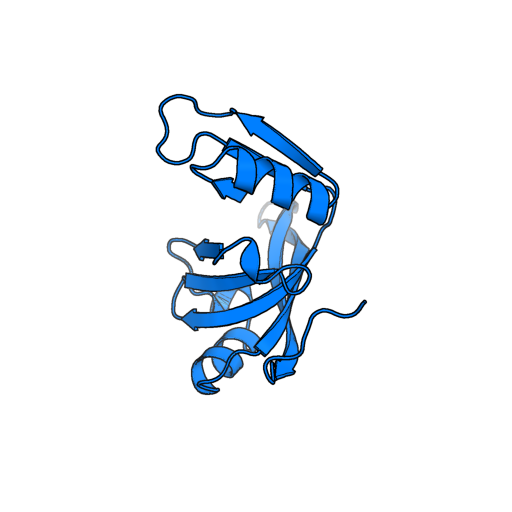 86.38 81 THR A C 1
ATOM 605 O O . THR A 1 81 ? 4.191 -9.507 8.934 1.00 86.38 81 THR A O 1
ATOM 608 N N . VAL A 1 82 ? 2.821 -7.972 9.826 1.00 86.94 82 VAL A N 1
ATOM 609 C CA . VAL A 1 82 ? 3.832 -6.912 9.935 1.00 86.94 82 VAL A CA 1
ATOM 610 C C . VAL A 1 82 ? 4.942 -7.306 10.905 1.00 86.94 82 VAL A C 1
ATOM 612 O O . VAL A 1 82 ? 6.114 -7.189 10.561 1.00 86.94 82 VAL A O 1
ATOM 615 N N . ASP A 1 83 ? 4.585 -7.842 12.074 1.00 85.25 83 ASP A N 1
ATOM 616 C CA . ASP A 1 83 ? 5.563 -8.275 13.079 1.00 85.25 83 ASP A CA 1
ATOM 617 C C . ASP A 1 83 ? 6.446 -9.414 12.548 1.00 85.25 83 ASP A C 1
ATOM 619 O O . ASP A 1 83 ? 7.653 -9.448 12.791 1.00 85.25 83 ASP A O 1
ATOM 623 N N . LEU A 1 84 ? 5.850 -10.335 11.778 1.00 84.12 84 LEU A N 1
ATOM 624 C CA . LEU A 1 84 ? 6.591 -11.401 11.107 1.00 84.12 84 LEU A CA 1
ATOM 625 C C . LEU A 1 84 ? 7.593 -10.825 10.108 1.00 84.12 84 LEU A C 1
ATOM 627 O O . LEU A 1 84 ? 8.742 -11.247 10.113 1.00 84.12 84 LEU A O 1
ATOM 631 N N . LEU A 1 85 ? 7.192 -9.855 9.287 1.00 85.38 85 LEU A N 1
ATOM 632 C CA . LEU A 1 85 ? 8.068 -9.234 8.291 1.00 85.38 85 LEU A CA 1
ATOM 633 C C . LEU A 1 85 ? 9.213 -8.443 8.931 1.00 85.38 85 LEU A C 1
ATOM 635 O O . LEU A 1 85 ? 10.355 -8.568 8.491 1.00 85.38 85 LEU A O 1
ATOM 639 N N . ALA A 1 86 ? 8.935 -7.704 10.007 1.00 80.19 86 ALA A N 1
ATOM 640 C CA . ALA A 1 86 ? 9.941 -6.954 10.757 1.00 80.19 86 ALA A CA 1
ATOM 641 C C . ALA A 1 86 ? 11.065 -7.857 11.304 1.00 80.19 86 ALA A C 1
ATOM 643 O O . ALA A 1 86 ? 12.224 -7.447 11.363 1.00 80.19 86 ALA A O 1
ATOM 644 N N . GLY A 1 87 ? 10.739 -9.099 11.682 1.00 74.06 87 GLY A N 1
ATOM 645 C CA . GLY A 1 87 ? 11.687 -10.056 12.261 1.00 74.06 87 GLY A CA 1
ATOM 646 C C . GLY A 1 87 ? 12.492 -10.894 11.259 1.00 74.06 87 GLY A C 1
ATOM 647 O O . GLY A 1 87 ? 13.412 -11.596 11.671 1.00 74.06 87 GLY A O 1
ATOM 648 N N . GLN A 1 88 ? 12.164 -10.866 9.963 1.00 72.25 88 GLN A N 1
ATOM 649 C CA . GLN A 1 88 ? 12.723 -11.800 8.970 1.00 72.25 88 GLN A CA 1
ATOM 650 C C . GLN A 1 88 ? 14.085 -11.375 8.410 1.00 72.25 88 GLN A C 1
ATOM 652 O O . GLN A 1 88 ? 14.826 -12.223 7.917 1.00 72.25 88 GLN A O 1
ATOM 657 N N . GLY A 1 89 ? 14.425 -10.082 8.459 1.00 75.69 89 GLY A N 1
ATOM 658 C CA . GLY A 1 89 ? 15.709 -9.562 7.967 1.00 75.69 89 GLY A CA 1
ATOM 659 C C . GLY A 1 89 ? 15.965 -9.769 6.466 1.00 75.69 89 GLY A C 1
ATOM 660 O O . GLY A 1 89 ? 17.085 -9.552 6.007 1.00 75.69 89 GLY A O 1
ATOM 661 N N . ARG A 1 90 ? 14.952 -10.192 5.699 1.00 85.94 90 ARG A N 1
ATOM 662 C CA . ARG A 1 90 ? 15.011 -10.411 4.250 1.00 85.94 90 ARG A CA 1
ATOM 663 C C . ARG A 1 90 ? 13.707 -9.973 3.575 1.00 85.94 90 ARG A C 1
ATOM 665 O O . ARG A 1 90 ? 12.653 -10.088 4.207 1.00 85.94 90 ARG A O 1
ATOM 672 N N . PRO A 1 91 ? 13.755 -9.510 2.311 1.00 91.19 91 PRO A N 1
ATOM 673 C CA . PRO A 1 91 ? 12.552 -9.116 1.595 1.00 91.19 91 PRO A CA 1
ATOM 674 C C . PRO A 1 91 ? 11.578 -10.286 1.422 1.00 91.19 91 PRO A C 1
ATOM 676 O O . PRO A 1 91 ? 11.984 -11.444 1.292 1.00 91.19 91 PRO A O 1
ATOM 679 N N . CYS A 1 92 ? 10.282 -9.987 1.422 1.00 93.06 92 CYS A N 1
ATOM 680 C CA . CYS A 1 92 ? 9.225 -10.988 1.289 1.00 93.06 92 CYS A CA 1
ATOM 681 C C . CYS A 1 92 ? 8.227 -10.588 0.208 1.00 93.06 92 CYS A C 1
ATOM 683 O O . CYS A 1 92 ? 7.839 -9.423 0.105 1.00 93.06 92 CYS A O 1
ATOM 685 N N . LEU A 1 93 ? 7.765 -11.568 -0.559 1.00 94.44 93 LEU A N 1
ATOM 686 C CA . LEU A 1 93 ? 6.685 -11.387 -1.512 1.00 94.44 93 LEU A CA 1
ATOM 687 C C . LEU A 1 93 ? 5.351 -11.405 -0.765 1.00 94.44 93 LEU A C 1
ATOM 689 O O . LEU A 1 93 ? 5.022 -12.367 -0.068 1.00 94.44 93 LEU A O 1
ATOM 693 N N . CYS A 1 94 ? 4.586 -10.330 -0.901 1.00 95.06 94 CYS A N 1
ATOM 694 C CA . CYS A 1 94 ? 3.310 -10.146 -0.226 1.00 95.06 94 CYS A CA 1
ATOM 695 C C . CYS A 1 94 ? 2.252 -9.627 -1.199 1.00 95.06 94 CYS A C 1
ATOM 697 O O . CYS A 1 94 ? 2.564 -8.867 -2.114 1.00 95.06 94 CYS A O 1
ATOM 699 N N . ASP A 1 95 ? 0.988 -9.954 -0.954 1.00 95.00 95 ASP A N 1
ATOM 700 C CA . ASP A 1 95 ? -0.128 -9.216 -1.542 1.00 95.00 95 ASP A CA 1
ATOM 701 C C . ASP A 1 95 ? -0.518 -8.075 -0.588 1.00 95.00 95 ASP A C 1
ATOM 703 O O . ASP A 1 95 ? -0.852 -8.301 0.580 1.00 95.00 95 ASP A O 1
ATOM 707 N N . LEU A 1 96 ? -0.443 -6.839 -1.089 1.00 94.19 96 LEU A N 1
ATOM 708 C CA . LEU A 1 96 ? -0.890 -5.623 -0.415 1.00 94.19 96 LEU A CA 1
ATOM 709 C C . LEU A 1 96 ? -2.262 -5.243 -0.972 1.00 94.19 96 LEU A C 1
ATOM 711 O O . LEU A 1 96 ? -2.384 -4.863 -2.134 1.00 94.19 96 LEU A O 1
ATOM 715 N N . LEU A 1 97 ? -3.290 -5.354 -0.140 1.00 93.12 97 LEU A N 1
ATOM 716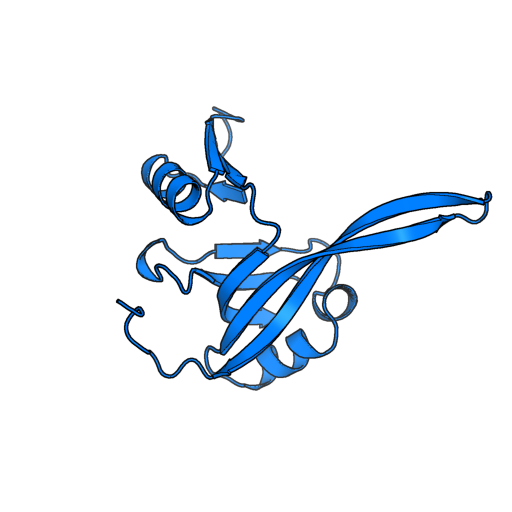 C CA . LEU A 1 97 ? -4.695 -5.251 -0.529 1.00 93.12 97 LEU A CA 1
ATOM 717 C C . LEU A 1 97 ? -5.400 -4.134 0.242 1.00 93.12 97 LEU A C 1
ATOM 719 O O . LEU A 1 97 ? -5.007 -3.787 1.353 1.00 93.12 97 LEU A O 1
ATOM 723 N N . ILE A 1 98 ? -6.502 -3.635 -0.301 1.00 91.38 98 ILE A N 1
ATOM 724 C CA . ILE A 1 98 ? -7.459 -2.758 0.364 1.00 91.38 98 ILE A CA 1
ATOM 725 C C . ILE A 1 98 ? -8.682 -3.598 0.727 1.00 91.38 98 ILE A C 1
ATOM 727 O O . ILE A 1 98 ? -9.343 -4.177 -0.131 1.00 91.38 98 ILE A O 1
ATOM 731 N N . ARG A 1 99 ? -9.013 -3.654 2.016 1.00 90.25 99 ARG A N 1
ATOM 732 C CA . ARG A 1 99 ? -10.202 -4.335 2.530 1.00 90.25 99 ARG A CA 1
ATOM 733 C C . ARG A 1 99 ? -11.227 -3.327 3.021 1.00 90.25 99 ARG A C 1
ATOM 735 O O . ARG A 1 99 ? -10.912 -2.440 3.810 1.00 90.25 99 ARG A O 1
ATOM 742 N N . ALA A 1 100 ? -12.474 -3.506 2.601 1.00 90.00 100 ALA A N 1
ATOM 743 C CA . ALA A 1 100 ? -13.601 -2.793 3.180 1.00 90.00 100 ALA A CA 1
ATOM 744 C C . ALA A 1 100 ? -14.007 -3.436 4.513 1.00 90.00 100 ALA A C 1
ATOM 746 O O . ALA A 1 100 ? -14.245 -4.643 4.576 1.00 90.00 100 ALA A O 1
ATOM 747 N N . VAL A 1 101 ? -14.102 -2.629 5.566 1.00 90.12 101 VAL A N 1
ATOM 748 C CA . VAL A 1 101 ? -14.556 -3.042 6.895 1.00 90.12 101 VAL A CA 1
ATOM 749 C C . VAL A 1 101 ? -15.711 -2.148 7.318 1.00 90.12 101 VAL A C 1
ATOM 751 O O . VAL A 1 101 ? -15.581 -0.924 7.365 1.00 90.12 101 VAL A O 1
ATOM 754 N N . ASP A 1 102 ? -16.841 -2.774 7.632 1.00 92.88 102 ASP A N 1
ATOM 755 C CA . ASP A 1 102 ? -18.033 -2.080 8.103 1.00 92.88 102 ASP A CA 1
ATOM 756 C C . ASP A 1 102 ? -17.995 -1.973 9.635 1.00 92.88 102 ASP A C 1
ATOM 758 O O . ASP A 1 102 ? -17.814 -2.957 10.352 1.00 92.88 102 ASP A O 1
ATOM 762 N N . PHE A 1 103 ? -18.165 -0.756 10.143 1.00 89.81 103 PHE A N 1
ATOM 763 C CA . PHE A 1 103 ? -18.200 -0.435 11.563 1.00 89.81 103 PHE A CA 1
ATOM 764 C C . PHE A 1 103 ? -19.529 0.237 11.899 1.00 89.81 103 PHE A C 1
ATOM 766 O O . PHE A 1 103 ? -19.898 1.245 11.299 1.00 89.81 103 PHE A O 1
ATOM 773 N N . THR A 1 104 ? -20.250 -0.303 12.882 1.00 94.00 104 THR A N 1
ATOM 774 C CA . THR A 1 104 ? -21.486 0.318 13.372 1.00 94.00 104 THR A CA 1
ATOM 775 C C . THR A 1 104 ? -21.169 1.223 14.556 1.00 94.00 104 THR A C 1
ATOM 777 O O . THR A 1 104 ? -20.662 0.771 15.582 1.00 94.00 104 THR A O 1
ATOM 780 N N . THR A 1 105 ? -21.466 2.514 14.421 1.00 92.94 105 THR A N 1
ATOM 781 C CA . THR A 1 105 ? -21.278 3.496 15.490 1.00 92.94 105 THR A CA 1
ATOM 782 C C . THR A 1 105 ? -22.249 3.244 16.642 1.00 92.94 105 THR A C 1
ATOM 784 O O . THR A 1 105 ? -23.288 2.600 16.493 1.00 92.94 105 THR A O 1
ATOM 787 N N . LYS A 1 106 ? -21.967 3.843 17.805 1.00 92.75 106 LYS A N 1
ATOM 788 C CA . LYS A 1 106 ? -22.866 3.793 18.973 1.00 92.75 106 LYS A CA 1
ATOM 789 C C . LYS A 1 106 ? -24.277 4.326 18.684 1.00 92.75 106 LYS A C 1
ATOM 791 O O . LYS A 1 106 ? -25.212 3.959 19.383 1.00 92.75 106 LYS A O 1
ATOM 796 N N . THR A 1 107 ? -24.433 5.180 17.671 1.00 93.12 107 THR A N 1
ATOM 797 C CA . THR A 1 107 ? -25.725 5.737 17.238 1.00 93.12 107 THR A CA 1
ATOM 798 C C . THR A 1 107 ? -26.460 4.844 16.232 1.00 93.12 107 THR A C 1
ATOM 800 O O . THR A 1 107 ? -27.510 5.237 15.737 1.00 93.12 107 THR A O 1
ATOM 803 N N . GLY A 1 108 ? -25.919 3.662 15.907 1.00 93.44 108 GLY A N 1
ATOM 804 C CA . GLY A 1 108 ? -26.496 2.713 14.951 1.00 93.44 108 GLY A CA 1
ATOM 805 C C . GLY A 1 108 ? -26.162 2.999 13.483 1.00 93.44 108 GLY A C 1
ATOM 806 O O . GLY A 1 108 ? -26.653 2.305 12.598 1.00 93.44 108 GLY A O 1
ATOM 807 N N . THR A 1 109 ? -25.327 4.000 13.192 1.00 94.88 109 THR A N 1
ATOM 808 C CA . THR A 1 109 ? -24.911 4.318 11.819 1.00 94.88 109 THR A CA 1
ATOM 809 C C . THR A 1 109 ? -23.812 3.356 11.381 1.00 94.88 109 THR A C 1
ATOM 811 O O . THR A 1 109 ? -22.783 3.259 12.042 1.00 94.88 109 THR A O 1
ATOM 814 N N . THR A 1 110 ? -23.992 2.660 10.258 1.00 93.81 110 THR A N 1
ATOM 815 C CA . THR A 1 110 ? -22.919 1.845 9.667 1.00 93.81 110 THR A CA 1
ATOM 816 C C . THR A 1 110 ? -22.037 2.713 8.779 1.00 93.81 110 THR A C 1
ATOM 818 O O . THR A 1 110 ? -22.531 3.393 7.881 1.00 93.81 110 THR A O 1
ATOM 821 N N . VAL A 1 111 ? -20.732 2.685 9.030 1.00 94.69 111 VAL A N 1
ATOM 822 C CA . VAL A 1 111 ? -19.704 3.376 8.251 1.00 94.69 111 VAL A CA 1
ATOM 823 C C . VAL A 1 111 ? -18.758 2.335 7.673 1.00 94.69 111 VAL A C 1
ATOM 825 O O . VAL A 1 111 ? -18.310 1.440 8.386 1.00 94.69 111 VAL A O 1
ATOM 828 N N . ARG A 1 112 ? -18.445 2.464 6.384 1.00 92.25 112 ARG A N 1
ATOM 829 C CA . ARG A 1 112 ? -17.481 1.606 5.696 1.00 92.25 112 ARG A CA 1
ATOM 830 C C . ARG A 1 112 ? -16.123 2.285 5.645 1.00 92.25 112 ARG A C 1
ATOM 832 O O . ARG A 1 112 ? -15.996 3.363 5.068 1.00 92.25 112 ARG A O 1
ATOM 839 N N . TYR A 1 113 ? -15.118 1.629 6.202 1.00 89.38 113 TYR A N 1
ATOM 840 C CA . TYR A 1 113 ? -13.724 2.046 6.130 1.00 89.38 113 TYR A CA 1
ATOM 841 C C . TYR A 1 113 ? -12.961 1.173 5.139 1.00 89.38 113 TYR A C 1
ATOM 843 O O . TYR A 1 113 ? -13.263 -0.007 4.984 1.00 89.38 113 TYR A O 1
ATOM 851 N N . LEU A 1 114 ? -11.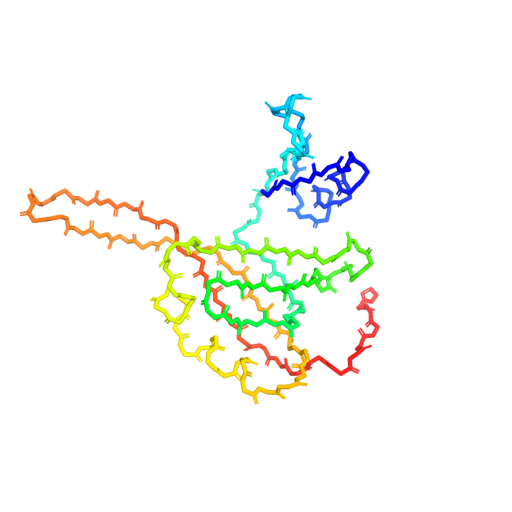965 1.755 4.476 1.00 89.44 114 LEU A N 1
ATOM 852 C CA . LEU A 1 114 ? -11.010 1.025 3.649 1.00 89.44 114 LEU A CA 1
ATOM 853 C C . LEU A 1 114 ? -9.705 0.910 4.432 1.00 89.44 114 LEU A C 1
ATOM 855 O O . LEU A 1 114 ? -9.058 1.918 4.707 1.00 89.44 114 LEU A O 1
ATOM 859 N N . LEU A 1 115 ? -9.351 -0.311 4.818 1.00 89.69 115 LEU A N 1
ATOM 860 C CA . LEU A 1 115 ? -8.140 -0.612 5.569 1.00 89.69 115 LEU A CA 1
ATOM 861 C C . LEU A 1 115 ? -7.166 -1.386 4.686 1.00 89.69 115 LEU A C 1
ATOM 863 O O . LEU A 1 115 ? -7.585 -2.314 3.989 1.00 89.69 115 LEU A O 1
ATOM 867 N N . PRO A 1 116 ? -5.871 -1.052 4.706 1.00 91.62 116 PRO A N 1
ATOM 868 C CA . PRO A 1 116 ? -4.896 -1.849 3.996 1.00 91.62 116 PRO A CA 1
ATOM 869 C C . PRO A 1 116 ? -4.655 -3.173 4.741 1.00 91.62 116 PRO A C 1
ATOM 871 O O . PRO A 1 116 ? -4.772 -3.262 5.962 1.00 91.62 116 PRO A O 1
ATOM 874 N N . SER A 1 117 ? -4.333 -4.222 3.998 1.00 92.25 117 SER A N 1
ATOM 875 C CA . SER A 1 117 ? -4.128 -5.579 4.494 1.00 92.25 117 SER A CA 1
ATOM 876 C C . SER A 1 117 ? -2.933 -6.192 3.784 1.00 92.25 117 SER A C 1
ATOM 878 O O . SER A 1 117 ? -2.781 -6.030 2.575 1.00 92.25 117 SER A O 1
ATOM 880 N N . LEU A 1 118 ? -2.100 -6.903 4.539 1.00 93.62 118 LEU A N 1
ATOM 881 C CA . LEU A 1 118 ? -0.890 -7.521 4.022 1.00 93.62 118 LEU A CA 1
ATOM 882 C C . LEU A 1 118 ? -0.954 -9.034 4.205 1.00 93.62 118 LEU A C 1
ATOM 884 O O . LEU A 1 118 ? -1.160 -9.531 5.317 1.00 93.62 118 LEU A O 1
ATOM 888 N N . VAL A 1 119 ? -0.773 -9.759 3.107 1.00 93.06 119 VAL A N 1
ATOM 889 C CA . VAL A 1 119 ? -0.766 -11.222 3.078 1.00 93.06 119 VAL A CA 1
ATOM 890 C C . VAL A 1 119 ? 0.613 -11.684 2.631 1.00 93.06 119 VAL A C 1
ATOM 892 O O . VAL A 1 119 ? 1.014 -11.420 1.503 1.00 93.06 119 VAL A O 1
ATOM 895 N N . LEU A 1 120 ? 1.340 -12.363 3.519 1.00 93.00 120 LEU A N 1
ATOM 896 C CA . LEU A 1 120 ? 2.629 -12.970 3.189 1.00 93.00 120 LEU A CA 1
ATOM 897 C C . LEU A 1 120 ? 2.411 -14.176 2.267 1.00 93.00 120 LEU A C 1
ATOM 899 O O . LEU A 1 120 ? 1.645 -15.074 2.615 1.00 93.00 120 LEU A O 1
ATOM 903 N N . ILE A 1 121 ? 3.098 -14.195 1.124 1.00 93.00 121 ILE A N 1
ATOM 904 C CA . ILE A 1 121 ? 3.104 -15.327 0.190 1.00 93.00 121 ILE A CA 1
ATOM 905 C C . ILE A 1 121 ? 4.322 -16.199 0.484 1.00 93.00 121 ILE A C 1
ATOM 907 O O . ILE A 1 121 ? 4.180 -17.351 0.886 1.00 93.00 121 ILE A O 1
ATOM 911 N N . GLU A 1 122 ? 5.516 -15.632 0.317 1.00 90.75 122 GLU A N 1
ATOM 912 C CA . GLU A 1 122 ? 6.790 -16.336 0.458 1.00 90.75 122 GLU A CA 1
ATOM 913 C C . GLU A 1 122 ? 7.957 -15.361 0.664 1.00 90.75 122 GLU A C 1
ATOM 915 O O . GLU A 1 122 ? 7.802 -14.136 0.622 1.00 90.75 122 GLU A O 1
ATOM 920 N N . HIS A 1 123 ? 9.148 -15.906 0.894 1.00 87.69 123 HIS A N 1
ATOM 921 C CA . HIS A 1 123 ? 10.382 -15.127 0.899 1.00 87.69 123 HIS A CA 1
ATOM 922 C C . HIS A 1 123 ? 10.775 -14.737 -0.515 1.00 87.69 123 HIS A C 1
ATOM 924 O O . HIS A 1 123 ? 10.627 -15.512 -1.452 1.00 87.69 123 HIS A O 1
ATOM 930 N N . TRP A 1 124 ? 11.282 -13.519 -0.671 1.00 84.50 124 TRP A N 1
ATOM 931 C CA . TRP A 1 124 ? 11.738 -13.060 -1.969 1.00 84.50 124 TRP A CA 1
ATOM 932 C C . TRP A 1 124 ? 13.206 -13.438 -2.163 1.00 84.50 124 TRP A C 1
ATOM 934 O O . TRP A 1 124 ? 14.104 -12.762 -1.662 1.00 84.50 124 TRP A O 1
ATOM 944 N N . ASP A 1 125 ? 13.448 -14.496 -2.934 1.00 78.06 125 ASP A N 1
ATOM 945 C CA . ASP A 1 125 ? 14.796 -15.001 -3.231 1.00 78.06 125 ASP A CA 1
ATOM 946 C C . ASP A 1 125 ? 15.485 -14.260 -4.401 1.00 78.06 125 ASP A C 1
ATOM 948 O O . ASP A 1 125 ? 16.428 -14.761 -5.008 1.00 78.06 125 ASP A O 1
ATOM 952 N N . GLY A 1 126 ? 15.035 -13.042 -4.735 1.00 67.62 126 GLY A N 1
ATOM 953 C CA . GLY A 1 126 ? 15.615 -12.243 -5.824 1.00 67.62 126 GLY A CA 1
ATOM 954 C C . GLY A 1 126 ? 15.157 -12.663 -7.224 1.00 67.62 126 GLY A C 1
ATOM 955 O O . GLY A 1 126 ? 15.814 -12.317 -8.205 1.00 67.62 126 GLY A O 1
ATOM 956 N N . GLY A 1 127 ? 14.050 -13.405 -7.312 1.00 57.66 127 GLY A N 1
ATOM 957 C CA . GLY A 1 127 ? 13.535 -13.981 -8.550 1.00 57.66 127 GLY A CA 1
ATOM 958 C C . GLY A 1 127 ? 13.262 -12.938 -9.632 1.00 57.66 127 GLY A C 1
ATOM 959 O O . GLY A 1 127 ? 12.490 -12.000 -9.446 1.00 57.66 127 GLY A O 1
ATOM 960 N N . THR A 1 128 ? 13.912 -13.126 -10.777 1.00 50.09 128 THR A N 1
ATOM 961 C CA . THR A 1 128 ? 13.607 -12.470 -12.048 1.00 50.09 128 THR A CA 1
ATOM 962 C C . THR A 1 128 ? 12.100 -12.506 -12.318 1.00 50.09 128 THR A C 1
ATOM 964 O O . THR A 1 128 ? 11.449 -13.525 -12.097 1.00 50.09 128 THR A O 1
ATOM 967 N N . GLN A 1 129 ? 11.577 -11.366 -12.770 1.00 46.03 129 GLN A N 1
ATOM 968 C CA . GLN A 1 129 ? 10.205 -11.134 -13.226 1.00 46.03 129 GLN A CA 1
ATOM 969 C C . GLN A 1 129 ? 9.635 -12.365 -13.967 1.00 46.03 129 GLN A C 1
ATOM 971 O O . GLN A 1 129 ? 10.330 -12.881 -14.845 1.00 46.03 129 GLN A O 1
ATOM 976 N N . PRO A 1 130 ? 8.420 -12.858 -13.651 1.00 38.22 130 PRO A N 1
ATOM 977 C CA . PRO A 1 130 ? 7.789 -13.862 -14.501 1.00 38.22 130 PRO A CA 1
ATOM 978 C C . PRO A 1 130 ? 7.542 -13.242 -15.888 1.00 38.22 130 PRO A C 1
ATOM 980 O O . PRO A 1 130 ? 7.017 -12.128 -15.965 1.00 38.22 130 PRO A O 1
ATOM 983 N N . GLU A 1 131 ? 7.999 -13.933 -16.941 1.00 34.44 131 GLU A N 1
ATOM 984 C CA . GLU A 1 131 ? 7.762 -13.593 -18.359 1.00 34.44 131 GLU A CA 1
ATOM 985 C C . GLU A 1 131 ? 6.272 -13.469 -18.705 1.00 34.44 131 GLU A C 1
ATOM 987 O O . GLU A 1 131 ? 5.461 -14.269 -18.177 1.00 34.44 131 GLU A O 1
#

Sequence (131 aa):
MTTGSPDTAATIARLLGGEAREAHPSAREPWEIMTRTDGLRAVVENASGSDLMFRLAVDCTAGVFHYSSGPWLLSEIMGRTVDLLAGQGRPCLCDLLIRAVDFTTKTGTTVRYLLPSLVLIEHWDGGTQPE

Radius of gyration: 16.03 Å; chains: 1; bounding box: 42×40×37 Å

pLDDT: mean 88.23, std 9.79, range [34.44, 95.06]

Foldseek 3Di:
DFAQDPVLQVVVCVVQVWDWDQCQPPDSTRIDTDHPAQKAKWFWAAQFFQWTWTAGLQDNPSDIDIDGPPNHGPCVQANCVSVVRNPPNATFIKIWGWDWDWDQDPVRDIDIDTTIYIGTDGTCPVDDRDD

Secondary structure (DSSP, 8-state):
-EES-HHHHHHHHHHTTEEEEE--TTSSS-EEEEES-SEEEEEEEEEETTEEEEEETTBGGG--EEEE-TTS-HHHHHTHHHHHHHHH-S-EEEEEEEEEEEEE-TTS-EEEEEEEEEEEEEE--------